Protein AF-A0A699V6K9-F1 (afdb_monomer_lite)

Structure (mmCIF, N/CA/C/O backbone):
data_AF-A0A699V6K9-F1
#
_entry.id   AF-A0A699V6K9-F1
#
loop_
_atom_site.group_PDB
_atom_site.id
_atom_site.type_symbol
_atom_site.label_atom_id
_atom_site.label_alt_id
_atom_site.label_comp_id
_atom_site.label_asym_id
_atom_site.label_entity_id
_atom_site.label_seq_id
_atom_site.pdbx_PDB_ins_code
_atom_site.Cartn_x
_atom_site.Cartn_y
_atom_site.Cartn_z
_atom_site.occupancy
_atom_site.B_iso_or_equiv
_atom_site.auth_seq_id
_atom_site.auth_comp_id
_atom_site.auth_asym_id
_atom_site.auth_atom_id
_atom_site.pdbx_PDB_model_num
ATOM 1 N N . GLY A 1 1 ? -6.849 -33.537 -5.957 1.00 38.94 1 GLY A N 1
ATOM 2 C CA . GLY A 1 1 ? -7.870 -32.496 -6.167 1.00 38.94 1 GLY A CA 1
ATOM 3 C C . GLY A 1 1 ? -7.199 -31.320 -6.828 1.00 38.94 1 GLY A C 1
ATOM 4 O O . GLY A 1 1 ? -6.224 -30.830 -6.281 1.00 38.94 1 GLY A O 1
ATOM 5 N N . ASN A 1 2 ? -7.640 -30.946 -8.027 1.00 45.16 2 ASN A N 1
ATOM 6 C CA . ASN A 1 2 ? -7.100 -29.807 -8.763 1.00 45.16 2 ASN A CA 1
ATOM 7 C C . ASN A 1 2 ? -7.803 -28.538 -8.256 1.00 45.16 2 ASN A C 1
ATOM 9 O O . ASN A 1 2 ? -8.979 -28.327 -8.550 1.00 45.16 2 ASN A O 1
ATOM 13 N N . VAL A 1 3 ? -7.123 -27.756 -7.418 1.00 49.28 3 VAL A N 1
ATOM 14 C CA . VAL A 1 3 ? -7.622 -26.464 -6.936 1.00 49.28 3 VAL A CA 1
ATOM 15 C C . VAL A 1 3 ? -7.214 -25.388 -7.935 1.00 49.28 3 VAL A C 1
ATOM 17 O O . VAL A 1 3 ? -6.159 -24.775 -7.822 1.00 49.28 3 VAL A O 1
ATOM 20 N N . ASN A 1 4 ? -8.063 -25.166 -8.938 1.00 55.88 4 ASN A N 1
ATOM 21 C CA . ASN A 1 4 ? -8.002 -23.957 -9.752 1.00 55.88 4 ASN A CA 1
ATOM 22 C C . ASN A 1 4 ? -8.334 -22.756 -8.853 1.00 55.88 4 ASN A C 1
ATOM 24 O O . ASN A 1 4 ? -9.503 -22.434 -8.644 1.00 55.88 4 ASN A O 1
ATOM 28 N N . ALA A 1 5 ? -7.311 -22.101 -8.305 1.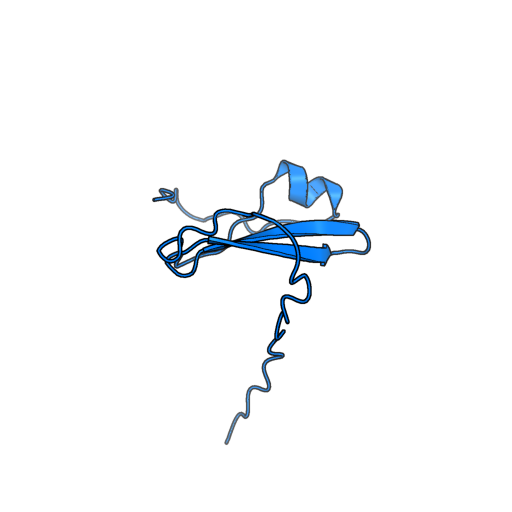00 54.62 5 ALA A N 1
ATOM 29 C CA . ALA A 1 5 ? -7.462 -20.788 -7.697 1.00 54.62 5 ALA A CA 1
ATOM 30 C C . ALA A 1 5 ? -7.669 -19.768 -8.826 1.00 54.62 5 ALA A C 1
ATOM 32 O O . ALA A 1 5 ? -6.722 -19.342 -9.484 1.00 54.62 5 ALA A O 1
ATOM 33 N N . GLN A 1 6 ? -8.924 -19.415 -9.094 1.00 56.06 6 GLN A N 1
ATOM 34 C CA . GLN A 1 6 ? -9.244 -18.326 -10.012 1.00 56.06 6 GLN A CA 1
ATOM 35 C C . GLN A 1 6 ? -8.989 -17.001 -9.284 1.00 56.06 6 GLN A C 1
ATOM 37 O O . GLN A 1 6 ? -9.805 -16.547 -8.485 1.00 56.06 6 GLN A O 1
ATOM 42 N N . GLY A 1 7 ? -7.812 -16.418 -9.512 1.00 50.53 7 GLY A N 1
ATOM 43 C CA . GLY A 1 7 ? -7.484 -15.063 -9.078 1.00 50.53 7 GLY A CA 1
ATOM 44 C C . GLY A 1 7 ? -8.008 -14.038 -10.081 1.00 50.53 7 GLY A C 1
ATOM 45 O O . GLY A 1 7 ? -7.833 -14.199 -11.288 1.00 50.53 7 GLY A O 1
ATOM 46 N N . TRP A 1 8 ? -8.645 -12.975 -9.594 1.00 54.62 8 TRP A N 1
ATOM 47 C CA . TRP A 1 8 ? -9.007 -11.828 -10.423 1.00 54.62 8 TRP A CA 1
ATOM 48 C C . TRP A 1 8 ? -7.734 -11.048 -10.765 1.00 54.62 8 TRP A C 1
ATOM 50 O O . TRP A 1 8 ? -7.105 -10.470 -9.882 1.00 54.62 8 TRP A O 1
ATOM 60 N N . VAL A 1 9 ? -7.340 -11.036 -12.039 1.00 44.91 9 VAL A N 1
ATOM 61 C CA . VAL A 1 9 ? -6.278 -10.152 -12.534 1.00 44.91 9 VAL A CA 1
ATOM 62 C C . VAL A 1 9 ? -6.928 -8.839 -12.958 1.00 44.91 9 VAL A C 1
ATOM 64 O O . VAL A 1 9 ? -7.663 -8.795 -13.944 1.00 44.91 9 VAL A O 1
ATOM 67 N N . TYR A 1 10 ? -6.663 -7.758 -12.226 1.00 52.28 10 TYR A N 1
ATOM 68 C CA . TYR A 1 10 ? -7.012 -6.413 -12.678 1.00 52.28 10 TYR A CA 1
ATOM 69 C C . TYR A 1 10 ? -5.965 -5.959 -13.698 1.00 52.28 10 TYR A C 1
ATOM 71 O O . TYR A 1 10 ? -4.887 -5.497 -13.335 1.00 52.28 10 TYR A O 1
ATOM 79 N N . ALA A 1 11 ? -6.268 -6.103 -14.987 1.00 47.31 11 ALA A N 1
ATOM 80 C CA . ALA A 1 11 ? -5.483 -5.463 -16.034 1.00 47.31 11 ALA A CA 1
ATOM 81 C C . ALA A 1 11 ? -5.812 -3.962 -16.044 1.00 47.31 11 ALA A C 1
ATOM 83 O O . ALA A 1 11 ? -6.840 -3.539 -16.574 1.00 47.31 11 ALA A O 1
ATOM 84 N N . VAL A 1 12 ? -4.954 -3.147 -15.430 1.00 52.91 12 VAL A N 1
ATOM 85 C CA . VAL A 1 12 ? -5.036 -1.685 -15.530 1.00 52.91 12 VAL A CA 1
ATOM 86 C C . VAL A 1 12 ? -4.490 -1.287 -16.896 1.00 52.91 12 VAL A C 1
ATOM 88 O O . VAL A 1 12 ? -3.284 -1.207 -17.115 1.00 52.91 12 VAL A O 1
ATOM 91 N N . GLY A 1 13 ? -5.392 -1.089 -17.852 1.00 47.62 13 GLY A N 1
ATOM 92 C CA . GLY A 1 13 ? -5.054 -0.468 -19.124 1.00 47.62 13 GLY A CA 1
ATOM 93 C C . GLY A 1 13 ? -4.863 1.030 -18.918 1.00 47.62 13 GLY A C 1
ATOM 94 O O . GLY A 1 13 ? -5.841 1.754 -18.754 1.00 47.62 13 GLY A O 1
ATOM 95 N N . ASN A 1 14 ? -3.616 1.506 -18.946 1.00 53.16 14 ASN A N 1
ATOM 96 C CA . ASN A 1 14 ? -3.319 2.936 -19.012 1.00 53.16 14 ASN A CA 1
ATOM 97 C C . ASN A 1 14 ? -3.819 3.486 -20.355 1.00 53.16 14 ASN A C 1
ATOM 99 O O . ASN A 1 14 ? -3.086 3.496 -21.346 1.00 53.16 14 ASN A O 1
ATOM 103 N N . VAL A 1 15 ? -5.056 3.971 -20.404 1.00 54.81 15 VAL A N 1
ATOM 104 C CA . VAL A 1 15 ? -5.497 4.861 -21.478 1.00 54.81 15 VAL A CA 1
ATOM 105 C C . VAL A 1 15 ? -5.474 6.280 -20.943 1.00 54.81 15 VAL A C 1
ATOM 107 O O . VAL A 1 15 ? -6.503 6.804 -20.562 1.00 54.81 15 VAL A O 1
ATOM 110 N N . GLU A 1 16 ? -4.288 6.891 -20.965 1.00 49.84 16 GLU A N 1
ATOM 111 C CA . GLU A 1 16 ? -4.117 8.313 -21.281 1.00 49.84 16 GLU A CA 1
ATOM 112 C C . GLU A 1 16 ? -2.801 8.477 -22.057 1.00 49.84 16 GLU A C 1
ATOM 114 O O . GLU A 1 16 ? -1.755 8.868 -21.543 1.00 49.84 16 GLU A O 1
ATOM 119 N N . ARG A 1 17 ? -2.839 8.154 -23.357 1.00 57.66 17 ARG A N 1
ATOM 120 C CA . ARG A 1 17 ? -1.874 8.721 -24.306 1.00 57.66 17 ARG A CA 1
ATOM 121 C C . ARG A 1 17 ? -2.219 10.197 -24.480 1.00 57.66 17 ARG A C 1
ATOM 123 O O . ARG A 1 17 ? -2.907 10.538 -25.437 1.00 57.66 17 ARG A O 1
ATOM 130 N N . LYS A 1 18 ? -1.751 11.068 -23.588 1.00 49.53 18 LYS A N 1
ATOM 131 C CA . LYS A 1 18 ? -1.458 12.461 -23.947 1.00 49.53 18 LYS A CA 1
ATOM 132 C C . LYS A 1 18 ? -0.687 13.179 -22.846 1.00 49.53 18 LYS A C 1
ATOM 134 O O . LYS A 1 18 ? -1.212 13.428 -21.775 1.00 49.53 18 LYS A O 1
ATOM 139 N N . GLY A 1 19 ? 0.521 13.596 -23.210 1.00 47.41 19 GLY A N 1
ATOM 140 C CA . GLY A 1 19 ? 1.181 14.746 -22.609 1.00 47.41 19 GLY A CA 1
ATOM 141 C C . GLY A 1 19 ? 2.203 14.420 -21.527 1.00 47.41 19 GLY A C 1
ATOM 142 O O . GLY A 1 19 ? 1.870 14.341 -20.356 1.00 47.41 19 GLY A O 1
ATOM 143 N N . ASN A 1 20 ? 3.473 14.326 -21.936 1.00 49.25 20 ASN A N 1
ATOM 144 C CA . ASN A 1 20 ? 4.633 14.834 -21.188 1.00 49.25 20 ASN A CA 1
ATOM 145 C C . ASN A 1 20 ? 4.746 14.511 -19.682 1.00 49.25 20 ASN A C 1
ATOM 147 O O . ASN A 1 20 ? 5.307 15.305 -18.929 1.00 49.25 20 ASN A O 1
ATOM 151 N N . ALA A 1 21 ? 4.327 13.323 -19.248 1.00 50.94 21 ALA A N 1
ATOM 15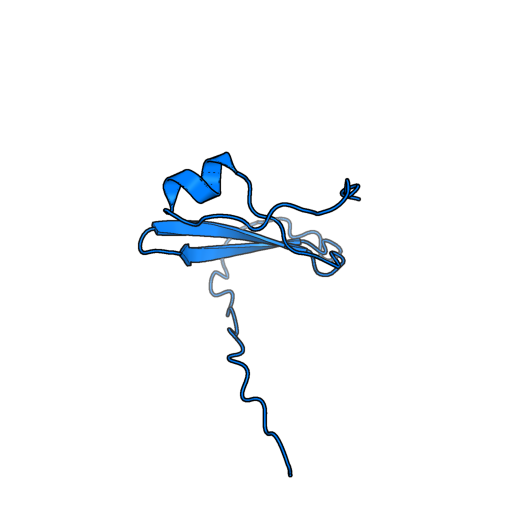2 C CA . ALA A 1 21 ? 4.932 12.700 -18.082 1.00 50.94 21 ALA A CA 1
ATOM 153 C C . ALA A 1 21 ? 6.263 12.108 -18.549 1.00 50.94 21 ALA A C 1
ATOM 155 O O . ALA A 1 21 ? 6.279 11.178 -19.357 1.00 50.94 21 ALA A O 1
ATOM 156 N N . SER A 1 22 ? 7.377 12.660 -18.076 1.00 48.34 22 SER A N 1
ATOM 157 C CA . SER A 1 22 ? 8.661 11.967 -18.111 1.00 48.34 22 SER A CA 1
ATOM 158 C C . SER A 1 22 ? 8.522 10.707 -17.253 1.00 48.34 22 SER A C 1
ATOM 160 O O . SER A 1 22 ? 8.889 10.708 -16.083 1.00 48.34 22 SER A O 1
ATOM 162 N N . ARG A 1 23 ? 7.906 9.647 -17.795 1.00 57.50 23 ARG A N 1
ATOM 163 C CA . ARG A 1 23 ? 8.104 8.296 -17.280 1.00 57.50 23 ARG A CA 1
ATOM 164 C C . ARG A 1 23 ? 9.550 8.006 -17.597 1.00 57.50 23 ARG A C 1
ATOM 166 O O . ARG A 1 23 ? 9.876 7.749 -18.753 1.00 57.50 23 ARG A O 1
ATOM 173 N N . ASP A 1 24 ? 10.389 8.146 -16.582 1.00 63.19 24 ASP A N 1
ATOM 174 C CA . ASP A 1 24 ? 11.652 7.441 -16.565 1.00 63.19 24 ASP A CA 1
ATOM 175 C C . ASP A 1 24 ? 11.324 5.983 -16.937 1.00 63.19 24 ASP A C 1
ATOM 177 O O . ASP A 1 24 ? 10.537 5.346 -16.224 1.00 63.19 24 ASP A O 1
ATOM 181 N N . PRO A 1 25 ? 11.765 5.500 -18.113 1.00 62.09 25 PRO A N 1
ATOM 182 C CA . PRO A 1 25 ? 11.480 4.138 -18.542 1.00 62.09 25 PRO A CA 1
ATOM 183 C C . PRO A 1 25 ? 12.050 3.106 -17.559 1.00 62.09 25 PRO A C 1
ATOM 185 O O . PRO A 1 25 ? 11.588 1.967 -17.579 1.00 62.09 25 PRO A O 1
ATOM 188 N N . ASP A 1 26 ? 12.964 3.528 -16.682 1.00 67.50 26 ASP A N 1
ATOM 189 C CA . ASP A 1 26 ? 13.594 2.720 -15.645 1.00 67.50 26 ASP A CA 1
ATOM 190 C C . ASP A 1 26 ? 12.881 2.842 -14.279 1.00 67.50 26 ASP A C 1
ATOM 192 O O . ASP A 1 26 ? 13.316 2.251 -13.292 1.00 67.50 26 ASP A O 1
ATOM 196 N N . SER A 1 27 ? 11.772 3.592 -14.185 1.00 76.69 27 SER A N 1
ATOM 197 C CA . SER A 1 27 ? 11.003 3.682 -12.941 1.00 76.69 27 SER A CA 1
ATOM 198 C C . SER A 1 27 ? 10.145 2.437 -12.722 1.00 76.69 27 SER A C 1
ATOM 200 O O . SER A 1 27 ? 9.187 2.181 -13.456 1.00 76.69 27 SER A O 1
ATOM 202 N N . ASN A 1 28 ? 10.424 1.731 -11.627 1.00 83.62 28 ASN A N 1
ATOM 203 C CA . ASN A 1 28 ? 9.646 0.580 -11.149 1.00 83.62 28 ASN A CA 1
ATOM 204 C C . ASN A 1 28 ? 8.290 0.975 -10.548 1.00 83.62 28 ASN A C 1
ATOM 206 O O . ASN A 1 28 ? 7.518 0.122 -10.117 1.00 83.62 28 ASN A O 1
ATOM 210 N N . VAL A 1 29 ? 7.978 2.275 -10.550 1.00 83.62 29 VAL A N 1
ATOM 211 C CA . VAL A 1 29 ? 6.800 2.845 -9.914 1.00 83.62 29 VAL A CA 1
ATOM 212 C C . VAL A 1 29 ? 5.739 3.227 -10.947 1.00 83.62 29 VAL A C 1
ATOM 214 O O . VAL A 1 29 ? 5.943 4.075 -11.818 1.00 83.62 29 VAL A O 1
ATOM 217 N N . VAL A 1 30 ? 4.546 2.652 -10.809 1.00 85.00 30 VAL A N 1
ATOM 218 C CA . VAL A 1 30 ? 3.351 2.990 -11.590 1.00 85.00 30 VAL A CA 1
ATOM 219 C C . VAL A 1 30 ? 2.243 3.449 -10.653 1.00 85.00 30 VAL A C 1
ATOM 221 O O . VAL A 1 30 ? 1.911 2.768 -9.692 1.00 85.00 30 VAL A O 1
ATOM 224 N N . THR A 1 31 ? 1.608 4.578 -10.954 1.00 85.94 31 THR A N 1
ATOM 225 C CA . THR A 1 31 ? 0.477 5.089 -10.165 1.00 85.94 31 THR A CA 1
ATOM 226 C C . THR A 1 31 ? -0.841 4.835 -10.887 1.00 85.94 31 THR A C 1
ATOM 228 O O . THR A 1 31 ? -0.952 5.090 -12.088 1.00 85.94 31 THR A O 1
ATOM 231 N N . GLY A 1 32 ? -1.858 4.376 -10.158 1.00 87.31 32 GLY A N 1
ATOM 232 C CA . GLY A 1 32 ? -3.225 4.223 -10.662 1.00 87.31 32 GLY A CA 1
ATOM 233 C C . GLY A 1 32 ? -4.262 4.714 -9.655 1.00 87.31 32 GLY A C 1
ATOM 234 O O . GLY A 1 32 ? -4.014 4.719 -8.453 1.00 87.31 32 GLY A O 1
ATOM 235 N N . THR A 1 33 ? -5.435 5.128 -10.134 1.00 90.19 33 THR A N 1
ATOM 236 C CA . THR A 1 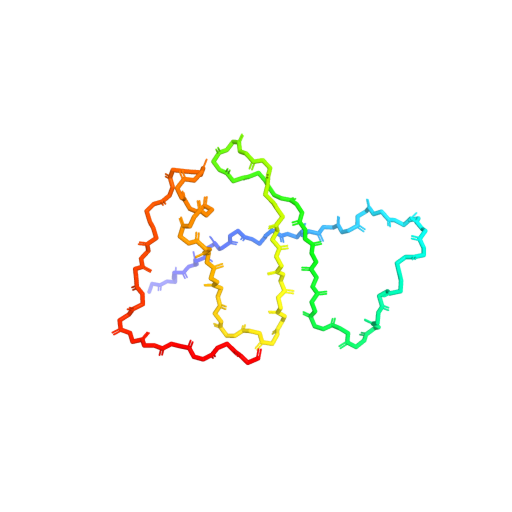33 ? -6.567 5.507 -9.271 1.00 90.19 33 THR A CA 1
ATOM 237 C C . THR A 1 33 ? -7.604 4.393 -9.240 1.00 90.19 33 THR A C 1
ATOM 239 O O . THR A 1 33 ? -8.027 3.907 -10.287 1.00 90.19 33 THR A O 1
ATOM 242 N N . PHE A 1 34 ? -8.038 4.010 -8.042 1.00 88.88 34 PHE A N 1
ATOM 243 C CA . PHE A 1 34 ? -8.958 2.900 -7.809 1.00 88.88 34 PHE A CA 1
ATOM 244 C C . PHE A 1 34 ? -10.083 3.314 -6.881 1.00 88.88 34 PHE A C 1
ATOM 246 O O . PHE A 1 34 ? -9.916 4.176 -6.022 1.00 88.88 34 PHE A O 1
ATOM 253 N N . LEU A 1 35 ? -11.229 2.662 -7.031 1.00 90.69 35 LEU A N 1
ATOM 254 C CA . LEU A 1 35 ? -12.330 2.805 -6.095 1.00 90.69 35 LEU A CA 1
ATOM 255 C C . LEU A 1 35 ? -12.137 1.810 -4.944 1.00 90.69 35 LEU A C 1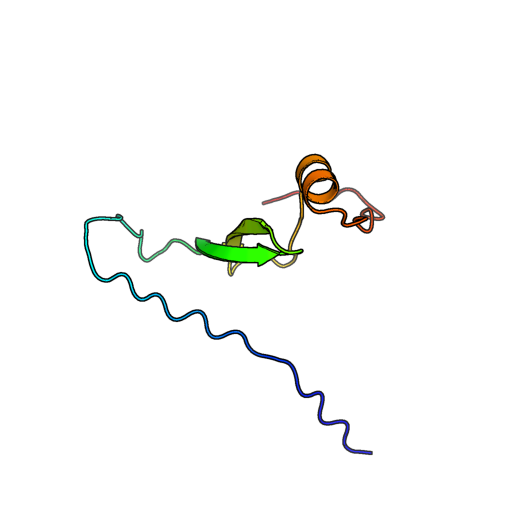
ATOM 257 O O . LEU A 1 35 ? -12.277 0.605 -5.141 1.00 90.69 35 LEU A O 1
ATOM 261 N N . LEU A 1 36 ? -11.830 2.311 -3.748 1.00 89.19 36 LEU A N 1
ATOM 262 C CA . LEU A 1 36 ? -11.670 1.509 -2.537 1.00 89.19 36 LEU A CA 1
ATOM 263 C C . LEU A 1 36 ? -12.684 1.962 -1.490 1.00 89.19 36 LEU A C 1
ATOM 265 O O . LEU A 1 36 ? -12.730 3.135 -1.127 1.00 89.19 36 LEU A O 1
ATOM 269 N N . ASN A 1 37 ? -13.533 1.035 -1.044 1.00 90.56 37 ASN A N 1
ATOM 270 C CA . ASN A 1 37 ? -14.667 1.319 -0.159 1.00 90.56 37 ASN A CA 1
ATOM 271 C C . ASN A 1 37 ? -15.465 2.578 -0.574 1.00 90.56 37 ASN A C 1
ATOM 273 O O . ASN A 1 37 ? -15.692 3.493 0.216 1.00 90.56 37 ASN A O 1
ATOM 277 N N . ASN A 1 38 ? -15.839 2.647 -1.856 1.00 90.19 38 ASN A N 1
ATOM 278 C CA . ASN A 1 38 ? -16.602 3.755 -2.438 1.00 90.19 38 ASN A CA 1
ATOM 279 C C . ASN A 1 38 ? -15.901 5.134 -2.394 1.00 90.19 38 ASN A C 1
ATOM 281 O O . ASN A 1 38 ? -16.555 6.171 -2.524 1.00 90.19 38 ASN A O 1
ATOM 285 N N . ARG A 1 39 ? -14.571 5.160 -2.236 1.00 88.69 39 ARG A N 1
ATOM 286 C CA . ARG A 1 39 ? -13.740 6.366 -2.311 1.00 88.69 39 ARG A CA 1
ATOM 287 C C . ARG A 1 39 ? -12.629 6.168 -3.338 1.00 88.69 39 ARG A C 1
ATOM 289 O O . ARG A 1 39 ? -11.959 5.140 -3.341 1.00 88.69 39 ARG A O 1
ATOM 296 N N . TYR A 1 40 ? -12.428 7.147 -4.215 1.00 90.44 40 TYR A N 1
ATOM 297 C CA . TYR A 1 40 ? -11.287 7.120 -5.125 1.00 90.44 40 TYR A CA 1
ATOM 298 C C . TYR A 1 40 ? -9.985 7.304 -4.341 1.00 90.44 40 TYR A C 1
ATOM 300 O O . TYR A 1 40 ? -9.855 8.231 -3.540 1.00 90.44 40 TYR A O 1
ATOM 308 N N . ALA A 1 41 ? -9.041 6.402 -4.572 1.00 89.50 41 ALA A N 1
ATOM 309 C CA . ALA A 1 41 ? -7.747 6.331 -3.917 1.00 89.50 41 ALA A CA 1
ATOM 310 C C . ALA A 1 41 ? -6.657 6.182 -4.978 1.00 89.50 41 ALA A C 1
ATOM 312 O O . ALA A 1 41 ? -6.806 5.389 -5.908 1.00 89.50 41 ALA A O 1
ATOM 313 N N . SER A 1 42 ? -5.559 6.920 -4.831 1.00 88.44 42 SER A N 1
ATOM 314 C CA . SER A 1 42 ? -4.368 6.696 -5.648 1.00 88.44 42 SER A CA 1
ATOM 315 C C . SER A 1 42 ? -3.523 5.602 -4.999 1.00 88.44 42 SER A C 1
ATOM 317 O O . SER A 1 42 ? -3.250 5.674 -3.800 1.00 88.44 42 SER A O 1
ATOM 319 N N . MET A 1 43 ? -3.134 4.593 -5.772 1.00 86.31 43 MET A N 1
ATOM 320 C CA . MET A 1 43 ? -2.222 3.533 -5.350 1.00 86.31 43 MET A CA 1
ATOM 321 C C . MET A 1 43 ? -0.945 3.580 -6.179 1.00 86.31 43 MET A C 1
ATOM 323 O O . MET A 1 43 ? -0.985 3.790 -7.393 1.00 86.31 43 MET A O 1
ATOM 327 N N . LEU A 1 44 ? 0.171 3.366 -5.488 1.00 88.12 44 LEU A N 1
ATOM 328 C CA . LEU A 1 44 ? 1.507 3.258 -6.048 1.00 88.12 44 LEU A CA 1
ATOM 329 C C . LEU A 1 44 ? 1.861 1.771 -6.155 1.00 88.12 44 LEU A C 1
ATOM 331 O O . LEU A 1 44 ? 1.863 1.063 -5.149 1.00 88.12 44 LEU A O 1
ATOM 335 N N . PHE A 1 45 ? 2.125 1.306 -7.370 1.00 84.50 45 PHE A N 1
ATOM 336 C CA . PHE A 1 45 ? 2.641 -0.026 -7.656 1.00 84.50 45 PHE A CA 1
ATOM 337 C C . PHE A 1 45 ? 4.136 0.081 -7.875 1.00 84.50 45 PHE A C 1
ATOM 339 O O . PHE A 1 45 ? 4.564 0.633 -8.881 1.00 84.50 45 PHE A O 1
ATOM 346 N N . ASP A 1 46 ? 4.902 -0.442 -6.934 1.00 86.44 46 ASP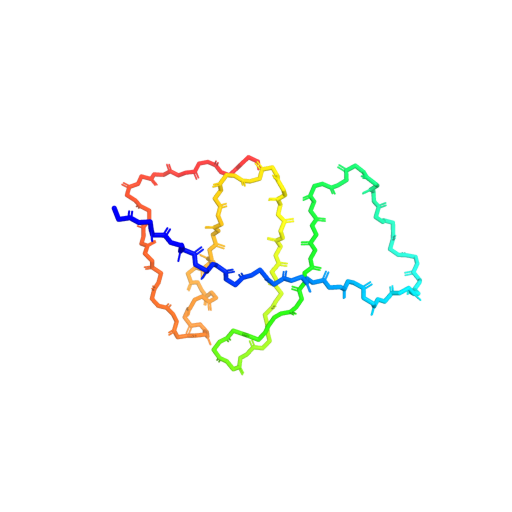 A N 1
ATOM 347 C CA . ASP A 1 46 ? 6.332 -0.646 -7.089 1.00 86.44 46 ASP A CA 1
ATOM 348 C C . ASP A 1 46 ? 6.557 -2.117 -7.454 1.00 86.44 46 ASP A C 1
ATOM 350 O O . ASP A 1 46 ? 6.178 -3.005 -6.687 1.00 86.44 46 ASP A O 1
ATOM 354 N N . THR A 1 47 ? 7.091 -2.388 -8.647 1.00 84.44 47 THR A N 1
ATOM 355 C CA . THR A 1 47 ? 7.342 -3.766 -9.102 1.00 84.44 47 THR A CA 1
ATOM 356 C C . THR A 1 47 ? 8.455 -4.458 -8.328 1.00 84.44 47 THR A C 1
ATOM 358 O O . THR A 1 47 ? 8.509 -5.688 -8.340 1.00 84.44 47 THR A O 1
ATOM 361 N N . ASP A 1 48 ? 9.309 -3.693 -7.649 1.00 87.12 48 ASP A N 1
ATOM 362 C CA . ASP A 1 48 ? 10.411 -4.227 -6.850 1.00 87.12 48 ASP A CA 1
ATOM 363 C C . ASP A 1 48 ? 10.025 -4.420 -5.378 1.00 87.12 48 ASP A C 1
ATOM 365 O O . ASP A 1 48 ? 10.775 -5.039 -4.617 1.00 87.12 48 ASP A O 1
ATOM 369 N N . ALA A 1 49 ? 8.855 -3.925 -4.964 1.00 85.75 49 ALA A N 1
ATOM 370 C CA . ALA A 1 49 ? 8.363 -4.111 -3.610 1.00 85.75 49 ALA A CA 1
ATOM 371 C C . ALA A 1 49 ? 7.864 -5.548 -3.397 1.00 85.75 49 ALA A C 1
ATOM 373 O O . ALA A 1 49 ? 7.000 -6.058 -4.113 1.00 85.75 49 ALA A O 1
ATOM 374 N N . ASP A 1 50 ? 8.352 -6.192 -2.339 1.00 86.88 50 ASP A N 1
ATOM 375 C CA . ASP A 1 50 ? 7.901 -7.522 -1.914 1.00 86.88 50 ASP A CA 1
ATOM 376 C C . ASP A 1 50 ? 6.567 -7.481 -1.139 1.00 86.88 50 ASP A C 1
ATOM 378 O O . ASP A 1 50 ? 5.928 -8.516 -0.922 1.00 86.88 50 ASP A O 1
ATOM 382 N N . ARG A 1 51 ? 6.141 -6.289 -0.697 1.00 85.31 51 ARG A N 1
ATOM 383 C CA . ARG A 1 51 ? 4.965 -6.087 0.151 1.00 85.31 51 ARG A CA 1
ATOM 384 C C . ARG A 1 51 ? 4.286 -4.744 -0.112 1.00 85.31 51 ARG A C 1
ATOM 386 O O . ARG A 1 51 ? 4.932 -3.720 -0.291 1.00 85.31 51 ARG A O 1
ATOM 393 N N . SER A 1 52 ? 2.956 -4.739 -0.052 1.00 85.19 52 SER A N 1
ATOM 394 C CA . SER A 1 52 ? 2.141 -3.520 -0.098 1.00 85.19 52 SER A CA 1
ATOM 395 C C . SER A 1 52 ? 1.795 -3.025 1.307 1.00 85.19 52 SER A C 1
ATOM 397 O O . SER A 1 52 ? 1.489 -3.820 2.198 1.00 85.19 52 SER A O 1
ATOM 399 N N . PHE A 1 53 ? 1.770 -1.705 1.488 1.00 85.69 53 PHE A N 1
ATOM 400 C CA . PHE A 1 53 ? 1.401 -1.058 2.747 1.00 85.69 53 PHE A CA 1
ATOM 401 C C . PHE A 1 53 ? 0.263 -0.063 2.539 1.00 85.69 53 PHE A C 1
ATOM 403 O O . PHE A 1 53 ? 0.097 0.515 1.467 1.00 85.69 53 PHE A O 1
ATOM 410 N N . ILE A 1 54 ? -0.502 0.167 3.602 1.00 86.25 54 ILE A N 1
ATOM 411 C CA . ILE A 1 54 ? -1.496 1.233 3.679 1.00 86.25 54 ILE A CA 1
ATOM 412 C C . ILE A 1 54 ? -1.194 2.076 4.912 1.00 86.25 54 ILE A C 1
ATOM 414 O O . ILE A 1 54 ? -0.883 1.538 5.976 1.00 86.25 54 ILE A O 1
ATOM 418 N N . SER A 1 55 ? -1.261 3.401 4.788 1.00 86.88 55 SER A N 1
ATOM 419 C CA . SER A 1 55 ? -1.070 4.258 5.956 1.00 86.88 55 SER A CA 1
ATOM 420 C C . SER A 1 55 ? -2.257 4.118 6.910 1.00 86.88 55 SER A C 1
ATOM 422 O O . SER A 1 55 ? -3.414 4.027 6.489 1.00 86.88 55 SER A O 1
ATOM 424 N N . THR A 1 56 ? -1.983 4.127 8.213 1.00 88.38 56 THR A N 1
ATOM 425 C CA . THR A 1 56 ? -3.018 4.022 9.253 1.00 88.38 56 THR A CA 1
ATOM 426 C C . THR A 1 56 ? -4.029 5.162 9.145 1.00 88.38 56 THR A C 1
ATOM 428 O O . THR A 1 56 ? -5.234 4.921 9.163 1.00 88.38 56 THR A O 1
ATOM 431 N N . ALA A 1 57 ? -3.554 6.390 8.917 1.00 91.31 57 ALA A N 1
ATOM 432 C CA . ALA A 1 57 ? -4.407 7.553 8.689 1.00 91.31 57 ALA A CA 1
ATOM 433 C C . ALA A 1 57 ? -5.348 7.361 7.489 1.00 91.31 57 ALA A C 1
ATOM 435 O O . ALA A 1 57 ? -6.539 7.649 7.594 1.00 91.31 57 ALA A O 1
ATOM 436 N N . PHE A 1 58 ? -4.843 6.834 6.366 1.00 89.06 58 PHE A N 1
ATOM 437 C CA . PHE A 1 58 ? -5.673 6.593 5.189 1.00 89.06 58 PHE A CA 1
ATOM 438 C C . PHE A 1 58 ? -6.664 5.451 5.413 1.00 89.06 58 PHE A C 1
ATOM 440 O O . PHE A 1 58 ? -7.830 5.597 5.058 1.00 89.06 58 PHE A O 1
ATOM 447 N N . SER A 1 59 ? -6.246 4.360 6.064 1.00 90.25 59 SER A N 1
ATOM 448 C CA . SER A 1 59 ? -7.127 3.227 6.377 1.00 90.25 59 SER A CA 1
ATOM 449 C C . SER A 1 59 ? -8.362 3.649 7.189 1.00 90.25 59 SER A C 1
ATOM 451 O O . SER A 1 59 ? -9.476 3.231 6.867 1.00 90.25 59 SER A O 1
ATOM 453 N N . SER A 1 60 ? -8.207 4.592 8.129 1.00 91.25 60 SER A N 1
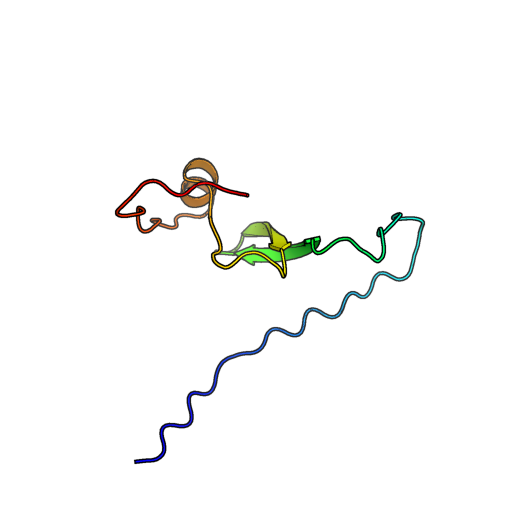ATOM 454 C CA . SER A 1 60 ? -9.321 5.189 8.877 1.00 91.25 60 SER A CA 1
ATOM 455 C C . SER A 1 60 ? -10.302 5.959 7.982 1.00 91.25 60 SER A C 1
ATOM 457 O O . SER A 1 60 ? -11.510 5.887 8.196 1.00 91.25 60 SER A O 1
ATOM 459 N N . LEU A 1 61 ? -9.820 6.664 6.949 1.00 90.94 61 LEU A N 1
ATOM 460 C CA . LEU A 1 61 ? -10.667 7.442 6.023 1.00 90.94 61 LEU A CA 1
ATOM 461 C C . LEU A 1 61 ? -11.554 6.572 5.126 1.00 90.94 61 LEU A C 1
ATOM 463 O O . LEU A 1 61 ? -12.579 7.039 4.616 1.00 90.94 61 LEU A O 1
ATOM 467 N N . ILE A 1 62 ? -11.142 5.326 4.907 1.00 91.44 62 ILE A N 1
ATOM 468 C CA . ILE A 1 62 ? -11.858 4.343 4.092 1.00 91.44 62 ILE A CA 1
ATOM 469 C C . ILE A 1 62 ? -12.417 3.194 4.932 1.00 91.44 62 ILE A C 1
ATOM 471 O O . ILE A 1 62 ? -12.817 2.184 4.367 1.00 91.44 62 ILE A O 1
ATOM 475 N N . ASN A 1 63 ? -12.480 3.346 6.258 1.00 91.38 63 ASN A N 1
ATOM 476 C CA . ASN A 1 63 ? -13.056 2.371 7.185 1.00 91.38 63 ASN A CA 1
ATOM 477 C C . ASN A 1 63 ? -12.505 0.940 7.006 1.00 91.38 63 ASN A C 1
ATOM 479 O O . ASN A 1 63 ? -13.258 -0.035 7.000 1.00 91.38 63 ASN A O 1
ATOM 483 N N . ILE A 1 64 ? -11.186 0.824 6.828 1.00 88.56 64 ILE A N 1
ATOM 484 C CA . ILE A 1 64 ? -10.474 -0.457 6.810 1.00 88.56 64 ILE A CA 1
ATOM 485 C C . ILE A 1 64 ? -9.646 -0.556 8.084 1.00 88.56 64 ILE A C 1
ATOM 487 O O . ILE A 1 64 ? -8.903 0.362 8.419 1.00 88.56 64 ILE A O 1
ATOM 491 N N . VAL A 1 65 ? -9.745 -1.691 8.774 1.00 89.88 65 VAL A N 1
ATOM 492 C CA . VAL A 1 65 ? -8.875 -2.011 9.909 1.00 89.88 65 VAL A CA 1
ATOM 493 C C . VAL A 1 65 ? -7.616 -2.691 9.360 1.00 89.88 65 VAL A C 1
ATOM 495 O O . VAL A 1 65 ? -7.722 -3.812 8.856 1.00 89.88 65 VAL A O 1
ATOM 498 N N . PRO A 1 66 ? -6.434 -2.045 9.401 1.00 87.81 66 PRO A N 1
ATOM 499 C CA . PRO A 1 66 ? -5.213 -2.656 8.898 1.00 87.81 66 PRO A CA 1
ATOM 500 C C . PRO A 1 66 ? -4.759 -3.781 9.829 1.00 87.81 66 PRO A C 1
ATOM 502 O O . PRO A 1 66 ? -4.912 -3.704 11.049 1.00 87.81 66 PRO A O 1
ATOM 505 N N . THR A 1 67 ? -4.145 -4.816 9.261 1.00 87.25 67 THR A N 1
ATOM 506 C CA . THR A 1 67 ? -3.410 -5.802 10.055 1.00 87.25 67 THR A CA 1
ATOM 507 C C . THR A 1 67 ? -2.045 -5.211 10.416 1.00 87.25 67 THR A C 1
ATOM 509 O O . THR A 1 67 ? -1.273 -4.897 9.507 1.00 87.25 67 THR A O 1
ATOM 512 N N . PRO A 1 68 ? -1.728 -5.023 11.709 1.00 85.75 68 PRO A N 1
ATOM 513 C CA . PRO A 1 68 ? -0.433 -4.494 12.108 1.00 85.75 68 PRO A CA 1
ATOM 514 C C . PRO A 1 68 ? 0.684 -5.475 11.746 1.00 85.75 68 PRO A C 1
ATOM 516 O O . PRO A 1 68 ? 0.506 -6.695 11.771 1.00 85.75 68 PRO A O 1
ATOM 519 N N . LEU A 1 69 ? 1.856 -4.933 11.425 1.00 86.38 69 LEU A N 1
ATOM 520 C CA . LEU A 1 69 ? 3.050 -5.742 11.220 1.00 86.38 69 LEU A CA 1
ATOM 521 C C . LEU A 1 69 ? 3.505 -6.307 12.569 1.00 86.38 69 LEU A C 1
ATOM 523 O O . LEU A 1 69 ? 3.573 -5.582 13.557 1.00 86.38 69 LEU A O 1
ATOM 527 N N . GLY A 1 70 ? 3.845 -7.596 12.603 1.00 88.00 70 GLY A N 1
ATOM 528 C CA . GLY A 1 70 ? 4.390 -8.229 13.809 1.00 88.00 70 GLY A CA 1
ATOM 529 C C . GLY A 1 70 ? 5.809 -7.767 14.167 1.00 88.00 70 GLY A C 1
ATOM 530 O O . GLY A 1 70 ? 6.226 -7.946 15.302 1.00 88.00 70 GLY A O 1
ATOM 531 N N . ASN A 1 71 ? 6.536 -7.172 13.214 1.00 88.31 71 ASN A N 1
ATOM 532 C CA . ASN A 1 71 ? 7.896 -6.650 13.368 1.00 88.31 71 ASN A CA 1
ATOM 533 C C . ASN A 1 71 ? 8.041 -5.334 12.590 1.00 88.31 71 ASN A C 1
ATOM 535 O O . ASN A 1 71 ? 7.249 -5.063 11.683 1.00 88.31 71 ASN A O 1
ATOM 539 N N . SER A 1 72 ? 9.070 -4.545 12.908 1.00 86.44 72 SER A N 1
ATOM 540 C CA . SER A 1 72 ? 9.465 -3.403 12.080 1.00 86.44 72 SER A CA 1
ATOM 541 C C . SER A 1 72 ? 9.865 -3.871 10.681 1.00 86.44 72 SER A C 1
ATOM 543 O O . SER A 1 72 ? 10.443 -4.946 10.515 1.00 86.44 72 SER A O 1
ATOM 545 N N . TYR A 1 73 ? 9.543 -3.061 9.680 1.00 84.38 73 TYR A N 1
ATOM 546 C CA . TYR A 1 73 ? 9.880 -3.315 8.288 1.00 84.38 73 TYR A CA 1
ATOM 547 C C . TYR A 1 73 ? 10.542 -2.060 7.727 1.00 84.38 73 TYR A C 1
ATOM 549 O O . TYR A 1 73 ? 9.954 -0.979 7.796 1.00 84.38 73 TYR A O 1
ATOM 557 N N . ASP A 1 74 ? 11.748 -2.217 7.192 1.00 85.00 74 ASP A N 1
ATOM 558 C CA . ASP A 1 74 ? 12.464 -1.131 6.536 1.00 85.00 74 ASP A CA 1
ATOM 559 C C . ASP A 1 74 ? 11.983 -1.027 5.092 1.00 85.00 74 ASP A C 1
ATOM 561 O O . ASP A 1 74 ? 12.109 -1.967 4.308 1.00 85.00 74 ASP A O 1
ATOM 565 N N . VAL A 1 75 ? 11.404 0.122 4.751 1.00 73.12 75 VAL A N 1
ATOM 566 C CA . VAL A 1 75 ? 11.044 0.448 3.370 1.00 73.12 75 VAL A CA 1
ATOM 567 C C . VAL A 1 75 ? 12.326 0.856 2.651 1.00 73.12 75 VAL A C 1
ATOM 569 O O . VAL A 1 75 ? 13.021 1.762 3.115 1.00 73.12 75 VAL A O 1
ATOM 572 N N . LYS A 1 76 ? 12.656 0.141 1.576 1.00 70.50 76 LYS A N 1
ATOM 573 C CA . LYS A 1 76 ? 13.848 0.385 0.761 1.00 70.50 76 LYS A CA 1
ATOM 574 C C . LYS A 1 76 ? 13.641 1.539 -0.216 1.00 70.50 76 LYS A C 1
ATOM 576 O O . LYS A 1 76 ? 12.487 1.730 -0.653 1.00 70.50 76 LYS A O 1
#

pLDDT: mean 75.06, std 17.07, range [38.94, 91.44]

Radius of gyration: 16.1 Å; chains: 1; bounding box: 30×47×38 Å

Sequence (76 aa):
GNVNAQGWVYAVGNVERKGNASRDPDSNVVTGTFLLNNRYASMLFDTDADRSFISTAFSSLINIVPTPLGNSYDVK

Secondary structure (DSSP, 8-state):
------------------S-----TT--EEEEEEEETTEEEEEEEETT-SS----HHHHHHTT--PPPPSS-----

Foldseek 3Di:
DDDPPDDDDPPPDPPDPDDDDPPPVPAQWDWDWDQQLNDIDIDIGRNPDPDDDDDPVVCVVSVHDDDDDPDDDDDD

Organism: Tanacetum cinerariifolium (NCBI:txid118510)